Protein AF-A0A920W9F0-F1 (afdb_monomer_lite)

Structure (mmCIF, N/CA/C/O backbone):
data_AF-A0A920W9F0-F1
#
_entry.id   AF-A0A920W9F0-F1
#
loop_
_atom_site.group_PDB
_atom_site.id
_atom_site.type_symbol
_atom_site.label_atom_id
_atom_site.label_alt_id
_atom_site.label_comp_id
_atom_site.label_asym_id
_atom_site.label_entity_id
_atom_site.label_seq_id
_atom_site.pdbx_PDB_ins_code
_atom_site.Cartn_x
_atom_site.Cartn_y
_atom_site.Cartn_z
_atom_site.occupancy
_atom_site.B_iso_or_equiv
_atom_site.auth_seq_id
_atom_site.auth_comp_id
_atom_site.auth_asym_id
_atom_site.auth_atom_id
_atom_site.pdbx_PDB_model_num
ATOM 1 N N . MET A 1 1 ? 22.643 28.084 -2.520 1.00 56.41 1 MET A N 1
ATOM 2 C CA . MET A 1 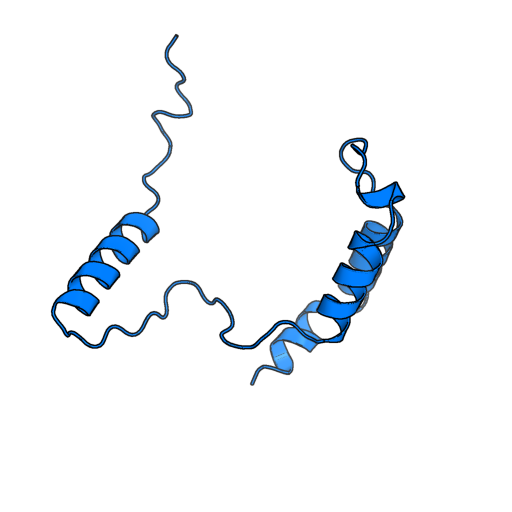1 ? 22.729 27.172 -1.358 1.00 56.41 1 MET A CA 1
ATOM 3 C C . MET A 1 1 ? 22.579 25.763 -1.904 1.00 56.41 1 MET A C 1
ATOM 5 O O . MET A 1 1 ? 21.480 25.404 -2.292 1.00 56.41 1 MET A O 1
ATOM 9 N N . GLU A 1 2 ? 23.673 25.015 -2.031 1.00 66.38 2 GLU A N 1
ATOM 10 C CA . GLU A 1 2 ? 23.649 23.659 -2.601 1.00 66.38 2 GLU A CA 1
ATOM 11 C C . GLU A 1 2 ? 23.432 22.618 -1.494 1.00 66.38 2 GLU A C 1
ATOM 13 O O . GLU A 1 2 ? 24.254 22.470 -0.581 1.00 66.38 2 GLU A O 1
ATOM 18 N N . PHE A 1 3 ? 22.312 21.893 -1.547 1.00 72.88 3 PHE A N 1
ATOM 19 C CA . PHE A 1 3 ? 21.962 20.865 -0.563 1.00 72.88 3 PHE A CA 1
ATOM 20 C C . PHE A 1 3 ? 22.658 19.536 -0.890 1.00 72.88 3 PHE A C 1
ATOM 22 O O . PHE A 1 3 ? 22.058 18.640 -1.477 1.00 72.88 3 PHE A O 1
ATOM 29 N N . ARG A 1 4 ? 23.912 19.378 -0.438 1.00 75.00 4 ARG A N 1
ATOM 30 C CA . ARG A 1 4 ? 24.785 18.201 -0.688 1.00 75.00 4 ARG A CA 1
ATOM 31 C C . ARG A 1 4 ? 24.156 16.814 -0.455 1.00 75.00 4 ARG A C 1
ATOM 33 O O . ARG A 1 4 ? 24.635 15.831 -1.002 1.00 75.00 4 ARG A O 1
ATOM 40 N N . ARG A 1 5 ? 23.121 16.699 0.386 1.00 76.75 5 ARG A N 1
ATOM 41 C CA . ARG A 1 5 ? 22.419 15.427 0.651 1.00 76.75 5 ARG A CA 1
ATOM 42 C C . ARG A 1 5 ? 21.409 15.053 -0.431 1.00 76.75 5 ARG A C 1
ATOM 44 O O . ARG A 1 5 ? 21.217 13.870 -0.673 1.00 76.75 5 ARG A O 1
ATOM 51 N N . ILE A 1 6 ? 20.770 16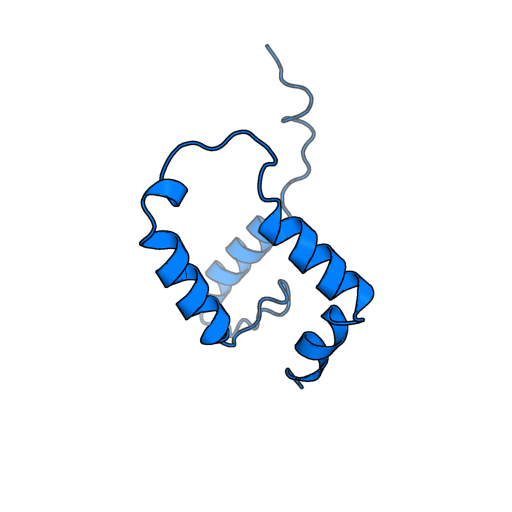.043 -1.051 1.00 78.19 6 ILE A N 1
ATOM 52 C CA . ILE A 1 6 ? 19.753 15.813 -2.083 1.00 78.19 6 ILE A CA 1
ATOM 53 C C . ILE A 1 6 ? 20.441 15.382 -3.379 1.00 78.19 6 ILE A C 1
ATOM 55 O O . ILE A 1 6 ? 20.009 14.429 -4.015 1.00 78.19 6 ILE A O 1
ATOM 59 N N . SER A 1 7 ? 21.567 16.015 -3.715 1.00 77.25 7 SER A N 1
ATOM 60 C CA . SER A 1 7 ? 22.361 15.699 -4.907 1.00 77.25 7 SER A CA 1
ATOM 61 C C . SER A 1 7 ? 23.067 14.338 -4.862 1.00 77.25 7 SER A C 1
ATOM 63 O O . SER A 1 7 ? 23.454 13.832 -5.909 1.00 77.25 7 SER A O 1
ATOM 65 N N . ASN A 1 8 ? 23.201 13.723 -3.683 1.00 82.50 8 ASN A N 1
ATOM 66 C CA . ASN A 1 8 ? 23.843 12.416 -3.500 1.00 82.50 8 ASN A CA 1
ATOM 67 C C . ASN A 1 8 ? 22.845 11.262 -3.308 1.00 82.50 8 ASN A C 1
ATOM 69 O O . ASN A 1 8 ? 23.266 10.142 -3.011 1.00 82.50 8 ASN A O 1
ATOM 73 N N . LEU A 1 9 ? 21.536 11.512 -3.413 1.00 82.81 9 LEU A N 1
ATOM 74 C CA . LEU A 1 9 ? 20.552 10.446 -3.276 1.00 82.81 9 LEU A CA 1
ATOM 75 C C . LEU A 1 9 ? 20.622 9.547 -4.523 1.00 82.81 9 LEU A C 1
ATOM 77 O O . LEU A 1 9 ? 20.465 10.059 -5.635 1.00 82.81 9 LEU A O 1
ATOM 81 N N . PRO A 1 10 ? 20.867 8.231 -4.380 1.00 82.62 10 PRO A N 1
ATOM 82 C CA . PRO A 1 10 ? 20.862 7.346 -5.532 1.00 82.62 10 PRO A CA 1
ATOM 83 C C . PRO A 1 10 ? 19.474 7.364 -6.189 1.00 82.62 10 PRO A C 1
ATOM 85 O O . PRO A 1 10 ? 18.463 7.470 -5.483 1.00 82.62 10 PRO A O 1
ATOM 88 N N . PRO A 1 11 ? 19.398 7.255 -7.527 1.00 79.31 11 PRO A N 1
ATOM 89 C CA . PRO A 1 11 ? 18.120 7.174 -8.214 1.00 79.31 11 PRO A CA 1
ATOM 90 C C . PRO A 1 11 ? 17.337 5.966 -7.693 1.00 79.31 11 PRO A C 1
ATOM 92 O O . PRO A 1 11 ? 17.887 4.876 -7.515 1.00 79.31 11 PRO A O 1
ATOM 95 N N . TYR A 1 12 ? 16.043 6.158 -7.440 1.00 84.69 12 TYR A N 1
ATOM 96 C CA . TYR A 1 12 ? 15.168 5.077 -7.004 1.00 84.69 12 TYR A CA 1
ATOM 97 C C . TYR A 1 12 ? 14.975 4.098 -8.162 1.00 84.69 12 TYR A C 1
ATOM 99 O O . TYR A 1 12 ? 14.175 4.328 -9.057 1.00 84.69 12 TYR A O 1
ATOM 107 N N . VAL A 1 13 ? 15.739 3.008 -8.166 1.00 82.50 13 VAL A N 1
ATOM 108 C 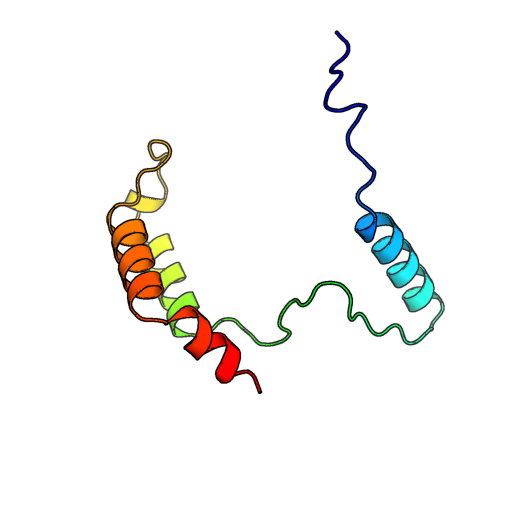CA . VAL A 1 13 ? 15.824 2.063 -9.294 1.00 82.50 13 VAL A CA 1
ATOM 109 C C . VAL A 1 13 ? 14.449 1.552 -9.742 1.00 82.50 13 VAL A C 1
ATOM 111 O O . VAL A 1 13 ? 14.211 1.369 -10.935 1.00 82.50 13 VAL A O 1
ATOM 114 N N . PHE A 1 14 ? 13.512 1.395 -8.807 1.00 81.94 14 PHE A N 1
ATOM 115 C CA . PHE A 1 14 ? 12.168 0.928 -9.119 1.00 81.94 14 PHE A CA 1
ATOM 116 C C . PHE A 1 14 ? 11.333 1.929 -9.933 1.00 81.94 14 PHE A C 1
ATOM 118 O O . PHE A 1 14 ? 10.513 1.470 -10.719 1.00 81.94 14 PHE A O 1
ATOM 125 N N . THR A 1 15 ? 11.565 3.253 -9.873 1.00 82.88 15 THR A N 1
ATOM 126 C CA . THR A 1 15 ? 10.821 4.188 -10.752 1.00 82.88 15 THR A CA 1
ATOM 127 C C . THR A 1 15 ? 11.149 3.960 -12.223 1.00 82.88 15 THR A C 1
ATOM 129 O O . THR A 1 15 ? 10.275 4.064 -13.086 1.00 82.88 15 THR A O 1
ATOM 132 N N . ILE A 1 16 ? 12.409 3.632 -12.517 1.00 84.56 16 ILE A N 1
ATOM 133 C CA . ILE A 1 16 ? 12.875 3.351 -13.876 1.00 84.56 16 ILE A CA 1
ATOM 134 C C . ILE A 1 16 ? 12.251 2.037 -14.355 1.00 84.56 16 ILE A C 1
ATOM 136 O O . ILE A 1 16 ? 11.686 1.979 -15.446 1.00 84.56 16 ILE A O 1
ATOM 140 N N . ILE A 1 17 ? 12.298 1.001 -13.514 1.00 85.81 17 ILE A N 1
ATOM 141 C CA . ILE A 1 17 ? 11.717 -0.312 -13.815 1.00 85.81 17 ILE A CA 1
ATOM 142 C C . ILE A 1 17 ? 10.200 -0.209 -14.017 1.00 85.81 17 ILE A C 1
ATOM 144 O O . ILE A 1 17 ? 9.681 -0.782 -14.971 1.00 85.81 17 ILE A O 1
ATOM 148 N N . ASP A 1 18 ? 9.488 0.552 -13.186 1.00 84.88 18 ASP A N 1
ATOM 149 C CA . ASP A 1 18 ? 8.046 0.764 -13.336 1.00 84.88 18 ASP A CA 1
ATOM 150 C C . ASP A 1 18 ? 7.699 1.496 -14.631 1.00 84.88 18 ASP A C 1
ATOM 152 O O . ASP A 1 18 ? 6.760 1.101 -15.324 1.00 84.88 18 ASP A O 1
ATOM 156 N N . SER A 1 19 ? 8.494 2.497 -15.014 1.00 86.12 19 SER A N 1
ATOM 157 C CA . SER A 1 19 ? 8.319 3.199 -16.292 1.00 86.12 19 SER A CA 1
ATOM 158 C C . SER A 1 19 ? 8.466 2.239 -17.479 1.00 86.12 19 SER A C 1
ATOM 160 O O . SER A 1 19 ? 7.610 2.212 -18.364 1.00 86.12 19 SER A O 1
ATOM 162 N N . LEU A 1 20 ? 9.490 1.379 -17.451 1.00 86.88 20 LEU A N 1
ATOM 163 C CA . LEU A 1 20 ? 9.719 0.353 -18.474 1.00 86.88 20 LEU A CA 1
ATOM 164 C C . LEU A 1 20 ? 8.616 -0.714 -18.488 1.00 86.88 20 LEU A C 1
ATOM 166 O O . LEU A 1 20 ? 8.185 -1.148 -19.554 1.00 86.88 20 LEU A O 1
ATOM 170 N N . LYS A 1 21 ? 8.119 -1.131 -17.318 1.00 86.19 21 LYS A N 1
ATOM 171 C CA . LYS A 1 21 ? 6.999 -2.081 -17.210 1.00 86.19 21 LYS A CA 1
ATOM 172 C C . LYS A 1 21 ? 5.729 -1.512 -17.830 1.00 86.19 21 LYS A C 1
ATOM 174 O O . LYS A 1 21 ? 5.025 -2.233 -18.532 1.00 86.19 21 LYS A O 1
ATOM 179 N N . VAL A 1 22 ? 5.431 -0.237 -17.581 1.00 87.62 22 VAL A N 1
ATOM 180 C CA . VAL A 1 22 ? 4.261 0.440 -18.158 1.00 87.62 22 VAL A CA 1
ATOM 181 C C . VAL A 1 22 ? 4.380 0.541 -19.676 1.00 87.62 22 VAL A C 1
ATOM 183 O O . VAL A 1 22 ? 3.404 0.256 -20.366 1.00 87.62 22 VAL A O 1
ATOM 186 N N . GLU A 1 23 ? 5.553 0.898 -20.198 1.00 89.75 23 GLU A N 1
ATOM 187 C CA . GLU A 1 23 ? 5.812 0.934 -21.643 1.00 89.75 23 GLU A CA 1
ATOM 188 C C . GLU A 1 23 ? 5.596 -0.446 -22.280 1.00 89.75 23 GLU A C 1
ATOM 190 O O . GLU A 1 23 ? 4.781 -0.586 -23.187 1.00 89.75 23 GLU A O 1
ATOM 195 N N . ARG A 1 24 ? 6.192 -1.503 -21.716 1.00 88.31 24 ARG A N 1
ATOM 196 C CA . ARG A 1 24 ? 6.035 -2.868 -22.248 1.00 88.31 24 ARG A CA 1
ATOM 197 C C . ARG A 1 24 ? 4.605 -3.393 -22.163 1.00 88.31 24 ARG A C 1
ATOM 199 O O . ARG A 1 24 ? 4.166 -4.085 -23.076 1.00 88.31 24 ARG A O 1
ATOM 206 N N . ARG A 1 25 ? 3.852 -3.029 -21.118 1.00 87.62 25 ARG A N 1
ATOM 207 C CA . ARG A 1 25 ? 2.413 -3.334 -21.037 1.00 87.62 25 ARG A CA 1
ATOM 208 C C . ARG A 1 25 ? 1.613 -2.625 -22.131 1.00 87.62 25 ARG A C 1
ATOM 210 O O . ARG A 1 25 ? 0.668 -3.210 -22.649 1.00 87.62 25 ARG A O 1
ATOM 217 N N . ARG A 1 26 ? 1.973 -1.386 -22.491 1.00 88.94 26 ARG A N 1
ATOM 218 C CA . ARG A 1 26 ? 1.328 -0.648 -23.596 1.00 88.94 26 ARG A CA 1
ATOM 219 C C . ARG A 1 26 ? 1.637 -1.263 -24.957 1.00 88.94 26 ARG A C 1
ATOM 221 O O . ARG A 1 26 ? 0.751 -1.291 -25.803 1.00 88.94 26 ARG A O 1
ATOM 228 N N . ASP A 1 27 ? 2.833 -1.814 -25.120 1.00 90.81 27 ASP A N 1
ATOM 229 C CA . ASP A 1 27 ? 3.249 -2.537 -26.328 1.00 90.81 27 ASP A CA 1
ATOM 230 C C . ASP A 1 27 ? 2.614 -3.939 -26.444 1.00 90.81 27 ASP A C 1
ATOM 232 O O . ASP A 1 27 ? 2.897 -4.680 -27.384 1.00 90.81 27 ASP A O 1
ATOM 236 N N . GLY A 1 28 ? 1.753 -4.322 -25.493 1.00 87.62 28 GLY A N 1
ATOM 237 C CA . GLY A 1 28 ? 1.040 -5.599 -25.493 1.00 87.62 28 GLY A CA 1
ATOM 238 C C . GLY A 1 28 ? 1.840 -6.775 -24.934 1.00 87.62 28 GLY A C 1
ATOM 239 O O . GLY A 1 28 ? 1.402 -7.917 -25.070 1.00 87.62 28 GLY A O 1
ATOM 240 N N . ALA A 1 29 ? 2.992 -6.533 -24.299 1.00 84.62 29 ALA A N 1
ATOM 241 C CA . ALA A 1 29 ? 3.733 -7.585 -23.613 1.00 84.62 29 ALA A CA 1
ATOM 242 C C . ALA A 1 29 ? 3.058 -7.958 -22.281 1.00 84.62 29 ALA A C 1
ATOM 244 O O . ALA A 1 29 ? 2.622 -7.089 -21.520 1.00 84.62 29 ALA A O 1
ATOM 245 N N . ASP A 1 30 ? 3.024 -9.256 -21.974 1.00 83.75 30 ASP A N 1
ATOM 246 C CA . ASP A 1 30 ? 2.557 -9.771 -20.687 1.00 83.75 30 ASP A CA 1
ATOM 247 C C . ASP A 1 30 ? 3.646 -9.582 -19.617 1.00 83.75 30 ASP A C 1
ATOM 249 O O . ASP A 1 30 ? 4.689 -10.240 -19.630 1.00 83.75 30 ASP A O 1
ATOM 253 N N . VAL A 1 31 ? 3.441 -8.611 -18.722 1.00 82.31 31 VAL A N 1
ATOM 254 C CA . VAL A 1 31 ? 4.431 -8.184 -17.721 1.00 82.31 31 VAL A CA 1
ATOM 255 C C . VAL A 1 31 ? 3.961 -8.560 -16.318 1.00 82.31 31 VAL A C 1
ATOM 257 O O . VAL A 1 31 ? 3.183 -7.827 -15.689 1.00 82.31 31 VAL A O 1
ATOM 260 N N . ILE A 1 32 ? 4.515 -9.660 -15.804 1.00 81.12 32 ILE A N 1
ATOM 261 C CA . ILE A 1 32 ? 4.333 -10.133 -14.428 1.00 81.12 32 ILE A CA 1
ATOM 262 C C . ILE A 1 32 ? 5.302 -9.386 -13.503 1.00 81.12 32 ILE A C 1
ATOM 264 O O . ILE A 1 32 ? 6.517 -9.408 -13.697 1.00 81.12 32 ILE A O 1
ATOM 268 N N . ASP A 1 33 ? 4.760 -8.711 -12.491 1.00 77.69 33 ASP A N 1
ATOM 269 C CA . ASP A 1 33 ? 5.532 -7.926 -11.529 1.00 77.69 33 ASP A CA 1
ATOM 270 C C . ASP A 1 33 ? 5.729 -8.689 -10.218 1.00 77.69 33 ASP A C 1
ATOM 272 O O . ASP A 1 33 ? 4.810 -8.807 -9.417 1.00 77.69 33 ASP A O 1
ATOM 276 N N . LEU A 1 34 ? 6.947 -9.181 -9.994 1.00 78.62 34 LEU A N 1
ATOM 277 C CA . LEU A 1 34 ? 7.340 -9.869 -8.759 1.00 78.62 34 LEU A CA 1
ATOM 278 C C . LEU A 1 34 ? 8.234 -8.990 -7.862 1.00 78.62 34 LEU A C 1
ATOM 280 O O . LEU A 1 34 ? 8.884 -9.502 -6.953 1.00 78.62 34 LEU A O 1
ATOM 284 N N . GLY A 1 35 ? 8.328 -7.682 -8.138 1.00 70.19 35 GLY A N 1
ATOM 285 C CA . GLY A 1 35 ? 9.374 -6.822 -7.573 1.00 70.19 35 GLY A CA 1
ATOM 286 C C . GLY A 1 35 ? 9.091 -6.252 -6.181 1.00 70.19 35 GLY A C 1
ATOM 287 O O . GLY A 1 35 ? 10.023 -6.083 -5.399 1.00 70.19 35 GLY A O 1
ATOM 288 N N . PHE A 1 36 ? 7.830 -5.945 -5.860 1.00 71.25 36 PHE A N 1
ATOM 289 C CA . PHE A 1 36 ? 7.490 -5.182 -4.648 1.00 71.25 36 PHE A CA 1
ATOM 290 C C . PHE A 1 36 ? 7.060 -6.031 -3.449 1.00 71.25 36 PHE A C 1
ATOM 292 O O . PHE A 1 36 ? 7.145 -5.563 -2.317 1.00 71.25 36 PHE A O 1
ATOM 299 N N . GLY A 1 37 ? 6.584 -7.261 -3.671 1.00 76.56 37 GLY A N 1
ATOM 300 C CA . GLY A 1 37 ? 6.034 -8.092 -2.593 1.00 76.56 37 GLY A CA 1
ATOM 301 C C . GLY A 1 37 ? 4.780 -7.500 -1.933 1.00 76.56 37 GLY A C 1
ATOM 302 O O . GLY A 1 37 ? 4.476 -7.831 -0.788 1.00 76.56 37 GLY A O 1
ATOM 303 N N . ASN A 1 38 ? 4.064 -6.615 -2.633 1.00 79.19 38 ASN A N 1
ATOM 304 C CA . ASN A 1 38 ? 2.787 -6.094 -2.163 1.00 79.19 38 ASN A CA 1
ATOM 305 C C . ASN A 1 38 ? 1.743 -7.220 -2.205 1.00 79.19 38 ASN A C 1
ATOM 307 O O . ASN A 1 38 ? 1.634 -7.891 -3.229 1.00 79.19 38 ASN A O 1
ATOM 311 N N . PRO A 1 39 ? 0.987 -7.453 -1.122 1.00 78.88 39 PRO A N 1
ATOM 312 C CA . PRO A 1 39 ? -0.050 -8.470 -1.127 1.00 78.88 39 PRO A CA 1
ATOM 313 C C . PRO A 1 39 ? -1.195 -8.060 -2.064 1.00 78.88 39 PRO A C 1
ATOM 315 O O . PRO A 1 39 ? -1.726 -6.959 -1.942 1.00 78.88 39 PRO A O 1
ATOM 318 N N . ASP A 1 40 ? -1.619 -8.971 -2.940 1.00 81.06 40 ASP A N 1
ATOM 319 C CA . ASP A 1 40 ? -2.791 -8.774 -3.812 1.00 81.06 40 ASP A CA 1
ATOM 320 C C . ASP A 1 40 ? -4.126 -8.904 -3.056 1.00 81.06 40 ASP A C 1
ATOM 322 O O . ASP A 1 40 ? -5.198 -8.587 -3.573 1.00 81.06 40 ASP A O 1
ATOM 326 N N . ILE A 1 41 ? -4.077 -9.405 -1.819 1.00 85.94 41 ILE A N 1
ATOM 327 C CA . ILE A 1 41 ? -5.252 -9.617 -0.975 1.00 85.94 41 ILE A CA 1
ATOM 328 C C . ILE A 1 41 ? -5.679 -8.329 -0.258 1.00 85.94 41 ILE A C 1
ATOM 330 O O . ILE A 1 41 ? -4.830 -7.547 0.180 1.00 85.94 41 ILE A O 1
ATOM 334 N N . PRO A 1 42 ? -6.993 -8.114 -0.065 1.00 86.50 42 PRO A N 1
ATOM 335 C CA . PRO A 1 42 ? -7.481 -6.960 0.670 1.00 86.50 42 PRO A CA 1
ATOM 336 C C . PRO A 1 42 ? -7.054 -7.014 2.140 1.00 86.50 42 PRO A C 1
ATOM 338 O O . PRO A 1 42 ? -6.912 -8.082 2.744 1.00 86.50 42 PRO A O 1
ATOM 341 N N . SER A 1 43 ? -6.918 -5.832 2.741 1.00 87.94 43 SER A N 1
ATOM 342 C CA . SER A 1 43 ? -6.703 -5.697 4.180 1.00 87.94 43 SER A CA 1
ATOM 343 C C . SER A 1 43 ? -7.798 -6.429 4.975 1.00 87.94 43 SER A C 1
ATOM 345 O O . SER A 1 43 ? -8.974 -6.349 4.609 1.00 87.94 43 SER A O 1
ATOM 347 N N . PRO A 1 44 ? -7.463 -7.103 6.093 1.00 90.69 44 PRO A N 1
ATOM 348 C CA . PRO A 1 44 ? -8.453 -7.776 6.931 1.00 90.69 44 PRO A CA 1
ATOM 349 C C . PRO A 1 44 ? -9.562 -6.826 7.398 1.00 90.69 44 PRO A C 1
ATOM 351 O O . PRO A 1 44 ? -9.280 -5.703 7.820 1.00 90.69 44 PRO A O 1
ATOM 354 N N . ALA A 1 45 ? -10.813 -7.303 7.410 1.00 91.12 45 ALA A N 1
ATOM 355 C CA . ALA A 1 45 ? -11.978 -6.491 7.780 1.00 91.12 45 ALA A CA 1
ATOM 356 C C . ALA A 1 45 ? -11.827 -5.833 9.162 1.00 91.12 45 ALA A C 1
ATOM 358 O O . ALA A 1 45 ? -12.185 -4.677 9.347 1.00 91.12 45 ALA A O 1
ATOM 359 N N . THR A 1 46 ? -11.204 -6.531 10.115 1.00 90.25 46 THR A N 1
ATOM 360 C CA . THR A 1 46 ? -10.925 -6.010 11.460 1.00 90.25 46 THR A CA 1
ATOM 361 C C . THR A 1 46 ? -10.052 -4.756 11.449 1.00 90.25 46 THR A C 1
ATOM 363 O O . THR A 1 46 ? -10.294 -3.843 12.237 1.00 90.25 46 THR A O 1
ATOM 366 N N . ALA A 1 47 ? -9.052 -4.688 10.565 1.00 88.19 47 ALA A N 1
ATOM 367 C CA . ALA A 1 47 ? -8.189 -3.519 10.426 1.00 88.19 47 ALA A CA 1
ATOM 368 C C . ALA A 1 47 ? -8.947 -2.353 9.783 1.00 88.19 47 ALA A C 1
ATOM 370 O O . ALA A 1 47 ? -8.856 -1.229 10.271 1.00 88.19 47 ALA A O 1
ATOM 371 N N . VAL A 1 48 ? -9.739 -2.636 8.743 1.00 92.06 48 VAL A N 1
ATOM 372 C CA . VAL A 1 48 ? -10.570 -1.634 8.060 1.00 92.06 48 VAL A CA 1
ATOM 373 C C . VAL A 1 48 ? -11.583 -1.023 9.030 1.00 92.06 48 VAL A C 1
ATOM 375 O O . VAL A 1 48 ? -11.627 0.193 9.173 1.00 92.06 48 VAL A O 1
ATOM 378 N N . THR A 1 49 ? -12.323 -1.846 9.777 1.00 92.75 49 THR A N 1
ATOM 379 C CA . THR A 1 49 ? -13.307 -1.368 10.758 1.00 92.75 49 THR A CA 1
ATOM 380 C C . THR A 1 49 ? -12.663 -0.509 11.845 1.00 92.75 49 THR A C 1
ATOM 382 O O . THR A 1 49 ? -13.172 0.565 12.153 1.00 92.75 49 THR A O 1
ATOM 385 N N . LYS A 1 50 ? -11.514 -0.922 12.399 1.00 89.38 50 LYS A N 1
ATOM 386 C CA . LYS A 1 50 ? -10.813 -0.120 13.417 1.00 89.38 50 LYS A CA 1
ATOM 387 C C . LYS A 1 50 ? -10.250 1.186 12.876 1.00 89.38 50 LYS A C 1
ATOM 389 O O . LYS A 1 50 ? -10.205 2.164 13.619 1.00 89.38 50 LYS A O 1
ATOM 394 N N . LEU A 1 51 ? -9.851 1.215 11.608 1.00 90.44 51 LEU A N 1
ATOM 395 C CA . LEU A 1 51 ? -9.449 2.449 10.950 1.00 90.44 51 LEU A CA 1
ATOM 396 C C . LEU A 1 51 ? -10.639 3.406 10.803 1.00 90.44 51 LEU A C 1
ATOM 398 O O . LEU A 1 51 ? -10.501 4.576 11.148 1.00 90.44 51 LEU A O 1
ATOM 402 N N . SER A 1 52 ? -11.800 2.911 10.360 1.00 92.69 52 SER A N 1
ATOM 403 C CA . SER A 1 52 ? -13.031 3.707 10.245 1.00 92.69 52 SER A CA 1
ATOM 404 C C . SER A 1 52 ? -13.472 4.283 11.593 1.00 92.69 52 SER A C 1
ATOM 406 O O . SER A 1 52 ? -13.617 5.496 11.709 1.00 92.69 52 SER A O 1
ATOM 408 N N . GLU A 1 53 ? -13.562 3.449 12.638 1.00 90.94 53 GLU A N 1
ATOM 409 C CA . GLU A 1 53 ? -13.878 3.898 14.007 1.00 90.94 53 GLU A CA 1
ATOM 410 C C . GLU A 1 53 ? -12.899 4.984 14.497 1.00 90.94 53 GLU A C 1
ATOM 412 O O . GLU A 1 53 ? -13.279 5.934 15.182 1.00 90.94 53 GLU A O 1
ATOM 417 N N . ALA A 1 54 ? -11.609 4.850 14.168 1.00 87.94 54 ALA A N 1
ATOM 418 C CA . ALA A 1 54 ? -10.602 5.829 14.550 1.00 87.94 54 ALA A CA 1
ATOM 419 C C . ALA A 1 54 ? -10.724 7.138 13.753 1.00 87.94 54 ALA A C 1
ATOM 421 O O . ALA A 1 54 ? -10.424 8.194 14.310 1.00 87.94 54 ALA A O 1
ATOM 422 N N . ALA A 1 55 ? -11.140 7.088 12.487 1.00 90.12 55 ALA A N 1
ATOM 423 C CA . ALA A 1 55 ? -11.315 8.267 11.640 1.00 90.12 55 ALA A CA 1
ATOM 424 C C . ALA A 1 55 ? -12.528 9.116 12.060 1.00 90.12 55 ALA A C 1
ATOM 426 O O . ALA A 1 55 ? -12.458 10.345 12.032 1.00 90.12 55 ALA A O 1
ATOM 427 N N . GLU A 1 56 ? -13.603 8.470 12.516 1.00 92.12 56 GLU A N 1
ATOM 428 C CA . GLU A 1 56 ? -14.812 9.134 13.031 1.00 92.12 56 GLU A CA 1
ATOM 429 C C . GLU A 1 56 ? -14.588 9.851 14.372 1.00 92.12 56 GLU A C 1
ATOM 431 O O . GLU A 1 56 ? -15.403 10.661 14.799 1.00 92.12 56 GLU A O 1
ATOM 436 N N . ASN A 1 57 ? -13.478 9.580 15.059 1.00 87.75 57 ASN A N 1
ATOM 437 C CA . ASN A 1 57 ? -13.166 10.227 16.324 1.00 87.75 57 ASN A CA 1
ATOM 438 C C . ASN A 1 57 ? -12.519 11.601 16.095 1.00 87.75 57 ASN A C 1
ATOM 440 O O . ASN A 1 57 ? -11.344 11.680 15.734 1.00 87.75 57 ASN A O 1
ATOM 444 N N . ASP A 1 58 ? -13.233 12.682 16.409 1.00 88.00 58 ASP A N 1
ATOM 445 C CA . ASP A 1 58 ? -12.748 14.067 16.267 1.00 88.00 58 ASP A CA 1
ATOM 446 C C . ASP A 1 58 ? -11.403 14.326 16.971 1.00 88.00 58 ASP A C 1
ATOM 448 O O . ASP A 1 58 ? -10.565 15.097 16.497 1.00 88.00 58 ASP A O 1
ATOM 452 N N . ARG A 1 59 ? -11.114 13.612 18.071 1.00 82.88 59 ARG A N 1
ATOM 453 C CA . ARG A 1 59 ? -9.826 13.719 18.790 1.00 82.88 59 ARG A CA 1
ATOM 454 C C . ARG A 1 59 ? -8.639 13.223 17.959 1.00 82.88 59 ARG A C 1
ATOM 456 O O . ARG A 1 59 ? -7.492 13.503 18.312 1.00 82.88 59 ARG A O 1
ATOM 463 N N . ASN A 1 60 ? -8.894 12.454 16.901 1.00 83.06 60 ASN A N 1
ATOM 464 C CA . ASN A 1 60 ? -7.889 11.938 15.975 1.00 83.06 60 ASN A CA 1
ATOM 465 C C . ASN A 1 60 ? -7.647 12.836 14.762 1.00 83.06 60 ASN A C 1
ATOM 467 O O . ASN A 1 60 ? -6.641 12.639 14.085 1.00 83.06 60 ASN A O 1
ATOM 471 N N . GLN A 1 61 ? -8.520 13.810 14.514 1.00 85.69 61 GLN A N 1
ATOM 472 C CA . GLN A 1 61 ? -8.439 14.699 13.354 1.00 85.69 61 GLN A CA 1
ATOM 473 C C . GLN A 1 61 ? -7.524 15.912 13.605 1.00 85.69 61 GLN A C 1
ATOM 475 O O . GLN A 1 61 ? -7.020 16.521 12.665 1.00 85.69 61 GLN A O 1
ATOM 480 N N . GLY A 1 62 ? -7.290 16.265 14.873 1.00 81.31 62 GLY A N 1
ATOM 481 C CA . GLY A 1 62 ? -6.415 17.371 15.259 1.00 81.31 62 GLY A CA 1
ATOM 482 C C . GLY A 1 62 ? -4.918 17.057 15.151 1.00 81.31 62 GLY A C 1
ATOM 483 O O . GLY A 1 62 ? -4.490 15.901 15.172 1.00 81.31 62 GLY A O 1
ATOM 484 N N . ILE A 1 63 ? -4.100 18.112 15.102 1.00 76.50 63 ILE A N 1
ATOM 485 C CA . ILE A 1 63 ? -2.637 18.001 15.158 1.00 76.50 63 ILE A CA 1
ATOM 486 C C . ILE A 1 63 ? -2.241 17.390 16.501 1.00 76.50 63 ILE A C 1
ATOM 488 O O . ILE A 1 63 ? -2.590 17.905 17.565 1.00 76.50 63 ILE A O 1
ATOM 492 N N . ARG A 1 64 ? -1.477 16.301 16.449 1.00 70.62 64 ARG A N 1
ATOM 493 C CA . ARG A 1 64 ? -0.930 15.658 17.641 1.00 70.62 64 ARG A CA 1
ATOM 494 C C . ARG A 1 64 ? 0.539 16.005 17.861 1.00 70.62 64 ARG A C 1
ATOM 496 O O . ARG A 1 64 ? 1.267 16.215 16.891 1.00 70.62 64 ARG A O 1
ATOM 503 N N . PRO A 1 65 ? 0.995 16.016 19.125 1.00 76.12 65 PRO A N 1
ATOM 504 C CA . PRO A 1 65 ? 2.417 16.057 19.431 1.00 76.12 65 PRO A CA 1
ATOM 505 C C . PRO A 1 65 ? 3.136 14.849 18.814 1.00 76.12 65 PRO A C 1
ATOM 507 O O . PRO A 1 65 ? 2.612 13.732 18.779 1.00 76.12 65 PRO A O 1
ATOM 510 N N . VAL A 1 66 ? 4.342 15.097 18.306 1.00 71.69 66 VAL A N 1
ATOM 511 C CA . VAL A 1 66 ? 5.180 14.090 17.648 1.00 71.69 66 VAL A CA 1
ATOM 512 C C . VAL A 1 66 ? 5.465 12.942 18.621 1.00 71.69 66 VAL A C 1
ATOM 514 O O . VAL A 1 66 ? 5.903 13.177 19.742 1.00 71.69 66 VAL A O 1
ATOM 517 N N . GLY A 1 67 ? 5.220 11.703 18.185 1.00 64.50 67 GLY A N 1
ATOM 518 C CA . GLY A 1 67 ? 5.576 10.498 18.945 1.00 64.50 67 GLY A CA 1
ATOM 519 C C . GLY A 1 67 ? 4.580 10.065 20.024 1.00 64.50 67 GLY A C 1
ATOM 520 O O . GLY A 1 67 ? 4.957 9.304 20.903 1.00 64.50 67 GLY A O 1
ATOM 521 N N . VAL A 1 68 ? 3.324 10.524 19.999 1.00 62.28 68 VAL A N 1
ATOM 522 C CA . VAL A 1 68 ? 2.366 10.198 21.072 1.00 62.28 68 VAL A CA 1
ATOM 523 C C . VAL A 1 68 ? 1.255 9.266 20.591 1.00 62.28 68 VAL A C 1
ATOM 525 O O . VAL A 1 68 ? 0.196 9.719 20.157 1.00 62.28 68 VAL A O 1
ATOM 528 N N . TYR A 1 69 ? 1.472 7.953 20.749 1.00 70.62 69 TYR A N 1
ATOM 529 C CA . TYR A 1 69 ? 0.412 6.933 20.718 1.00 70.62 69 TYR A CA 1
ATOM 530 C C . TYR A 1 69 ? 0.636 5.836 21.776 1.00 70.62 69 TYR A C 1
ATOM 532 O O . TYR A 1 69 ? 0.943 4.692 21.428 1.00 70.62 69 TYR A O 1
ATOM 540 N N . PRO A 1 70 ? 0.422 6.128 23.075 1.00 70.88 70 PRO A N 1
ATOM 541 C CA . PRO A 1 70 ? 0.719 5.180 24.157 1.00 70.88 70 PRO A CA 1
ATOM 542 C C . PRO A 1 70 ? -0.032 3.846 24.028 1.00 70.88 70 PRO A C 1
ATOM 544 O O . PRO A 1 70 ? 0.476 2.784 24.384 1.00 70.88 70 PRO A O 1
ATOM 547 N N . SER A 1 71 ? -1.257 3.883 23.494 1.00 73.56 71 SER A N 1
ATOM 548 C CA . SER A 1 71 ? -2.066 2.687 23.244 1.00 73.56 71 SER A CA 1
ATOM 549 C C . SER A 1 71 ? -1.525 1.833 22.093 1.00 73.56 71 SER A C 1
ATOM 551 O O . SER A 1 71 ? -1.575 0.606 22.181 1.00 73.56 71 SER A O 1
ATOM 553 N N . PHE A 1 72 ? -0.987 2.456 21.040 1.00 78.31 72 PHE A N 1
ATOM 554 C CA . PHE A 1 72 ? -0.405 1.759 19.893 1.00 78.31 72 PHE A CA 1
ATOM 555 C C . PHE A 1 72 ? 0.947 1.142 20.248 1.00 78.31 72 PHE A C 1
ATOM 557 O O . PHE A 1 72 ? 1.156 -0.038 19.987 1.00 78.31 72 PHE A O 1
ATOM 564 N N . GLU A 1 73 ? 1.819 1.884 20.933 1.00 74.62 73 GLU A N 1
ATOM 565 C CA . GLU A 1 73 ? 3.121 1.384 21.396 1.00 74.62 73 GLU A CA 1
ATOM 566 C C . GLU A 1 73 ? 2.970 0.191 22.340 1.00 74.62 73 GLU A C 1
ATOM 568 O O . GLU A 1 73 ? 3.610 -0.844 22.153 1.00 74.62 73 GLU A O 1
ATOM 573 N N . LYS A 1 74 ? 2.045 0.278 23.304 1.00 74.25 74 LYS A N 1
ATOM 574 C CA . LYS A 1 74 ? 1.752 -0.841 24.206 1.00 74.25 74 LYS A CA 1
ATOM 575 C C . LYS A 1 74 ? 1.256 -2.069 23.438 1.00 74.25 74 LYS A C 1
ATOM 577 O O . LYS A 1 74 ? 1.622 -3.192 23.779 1.00 74.25 74 LYS A O 1
ATOM 582 N N . ARG A 1 75 ? 0.439 -1.877 22.393 1.00 75.38 75 ARG A N 1
ATOM 583 C CA . ARG A 1 75 ? -0.060 -2.979 21.555 1.00 75.38 75 ARG A CA 1
ATOM 584 C C . ARG A 1 75 ? 1.040 -3.571 20.674 1.00 75.38 75 ARG A C 1
ATOM 586 O O . ARG A 1 75 ? 1.108 -4.792 20.569 1.00 75.38 75 ARG A O 1
ATOM 593 N N . LEU A 1 76 ? 1.917 -2.744 20.106 1.00 71.88 76 LEU A N 1
ATOM 594 C CA . LEU A 1 76 ? 3.099 -3.190 19.367 1.00 71.88 76 LEU A CA 1
ATOM 595 C C . LEU A 1 76 ? 4.019 -4.028 20.254 1.00 71.88 76 LEU A C 1
ATOM 597 O O . LEU A 1 76 ? 4.404 -5.122 19.853 1.00 71.88 76 LEU A O 1
ATOM 601 N N . GLN A 1 77 ? 4.289 -3.575 21.480 1.00 70.19 77 GLN A N 1
ATOM 602 C CA . GLN A 1 77 ? 5.117 -4.312 22.432 1.00 70.19 77 GLN A CA 1
ATOM 603 C C . GLN A 1 77 ? 4.528 -5.694 22.755 1.00 70.19 77 GLN A C 1
ATOM 605 O O . GLN A 1 77 ? 5.269 -6.672 22.810 1.00 70.19 77 GLN A O 1
ATOM 610 N N . ILE A 1 78 ? 3.200 -5.789 22.911 1.00 73.31 78 ILE A N 1
ATOM 611 C CA . ILE A 1 78 ? 2.488 -7.065 23.098 1.00 73.31 78 ILE A CA 1
ATOM 612 C C . ILE A 1 78 ? 2.604 -7.954 21.850 1.00 73.31 78 ILE A C 1
ATOM 614 O O . ILE A 1 78 ? 2.839 -9.151 21.971 1.00 73.31 78 ILE A O 1
ATOM 618 N N . CYS A 1 79 ? 2.455 -7.405 20.642 1.00 69.31 79 CYS A N 1
ATOM 619 C CA . CYS A 1 79 ? 2.575 -8.183 19.404 1.00 69.31 79 CYS A CA 1
ATOM 620 C C . CYS A 1 79 ? 4.000 -8.715 19.177 1.00 69.31 79 CYS A C 1
ATOM 622 O O . CYS A 1 79 ? 4.162 -9.850 18.720 1.00 69.31 79 CYS A O 1
ATOM 624 N N . ILE A 1 80 ? 5.015 -7.910 19.508 1.00 73.44 80 ILE A N 1
ATOM 625 C CA . ILE A 1 80 ? 6.433 -8.284 19.429 1.00 73.44 80 ILE A CA 1
ATOM 626 C C . ILE A 1 80 ? 6.744 -9.375 20.459 1.00 73.44 80 ILE A C 1
ATOM 628 O O . ILE A 1 80 ? 7.360 -10.380 20.111 1.00 73.44 80 ILE A O 1
ATOM 632 N N . SER A 1 81 ? 6.273 -9.228 21.703 1.00 72.56 81 SER A N 1
ATOM 633 C CA . SER A 1 81 ? 6.506 -10.225 22.756 1.00 72.56 81 SER A CA 1
ATOM 634 C C . SER A 1 81 ? 5.727 -11.528 22.546 1.00 72.56 81 SER A C 1
ATOM 636 O O . SER A 1 81 ? 6.177 -12.584 22.983 1.00 72.56 81 SER A O 1
ATOM 638 N N . ALA A 1 82 ? 4.593 -11.487 21.842 1.00 66.06 82 ALA A N 1
ATOM 639 C CA . ALA A 1 82 ? 3.736 -12.646 21.604 1.00 66.06 82 ALA A CA 1
ATOM 640 C C . ALA A 1 82 ? 4.104 -13.490 20.362 1.00 66.06 82 ALA A C 1
ATOM 642 O O . ALA A 1 82 ? 3.300 -14.328 19.956 1.00 66.06 82 ALA A O 1
ATOM 643 N N . ASN A 1 83 ? 5.272 -13.304 19.723 1.00 52.41 83 ASN A N 1
ATOM 644 C CA . ASN A 1 83 ? 5.613 -13.962 18.441 1.00 52.41 83 ASN A CA 1
ATOM 645 C C . ASN A 1 83 ? 4.545 -13.734 17.335 1.00 52.41 83 ASN A C 1
ATOM 647 O O . ASN A 1 83 ? 4.377 -14.546 16.420 1.00 52.41 83 ASN A O 1
ATOM 651 N N . GLY A 1 84 ? 3.799 -12.623 17.399 1.00 47.47 84 GLY A N 1
ATOM 652 C CA . GLY A 1 84 ? 2.598 -12.387 16.586 1.00 47.47 84 GLY A CA 1
ATOM 653 C C . GLY A 1 84 ? 2.860 -12.032 15.120 1.00 47.47 84 GLY A C 1
ATOM 654 O O . GLY A 1 84 ? 1.973 -12.195 14.283 1.00 47.47 84 GLY A O 1
ATOM 655 N N . VAL A 1 85 ? 4.082 -11.612 14.778 1.00 48.12 85 VAL A N 1
ATOM 656 C CA . VAL A 1 85 ? 4.471 -11.287 13.392 1.00 48.12 85 VAL A CA 1
ATOM 657 C C . VAL A 1 85 ? 4.427 -12.535 12.493 1.00 48.12 85 VAL A C 1
ATOM 659 O O . VA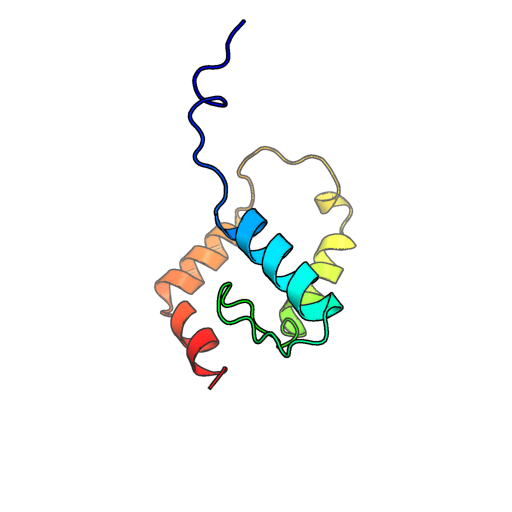L A 1 85 ? 4.038 -12.454 11.330 1.00 48.12 85 VAL A O 1
ATOM 662 N N . PHE A 1 86 ? 4.714 -13.721 13.042 1.00 42.31 86 PHE A N 1
ATOM 663 C CA . PHE A 1 86 ? 4.696 -14.974 12.278 1.00 42.31 86 PHE A CA 1
ATOM 664 C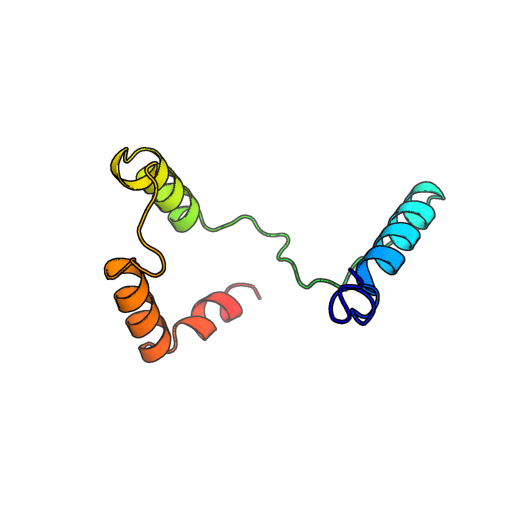 C . PHE A 1 86 ? 3.292 -15.538 12.020 1.00 42.31 86 PHE A C 1
ATOM 666 O O . PHE A 1 86 ? 3.119 -16.324 11.087 1.00 42.31 86 PHE A O 1
ATOM 673 N N . HIS A 1 87 ? 2.280 -15.165 12.814 1.00 42.38 87 HIS A N 1
ATOM 674 C CA . HIS A 1 87 ? 0.924 -15.702 12.644 1.00 42.38 87 HIS A CA 1
ATOM 675 C C . HIS A 1 87 ? 0.241 -15.158 11.382 1.00 42.38 87 HIS A C 1
ATOM 677 O O . HIS A 1 87 ? -0.467 -15.897 10.702 1.00 42.38 87 HIS A O 1
ATOM 683 N N . TRP A 1 88 ? 0.482 -13.888 11.042 1.00 39.28 88 TRP A N 1
ATOM 684 C CA . TRP A 1 88 ? -0.107 -13.267 9.853 1.00 39.28 88 TRP A CA 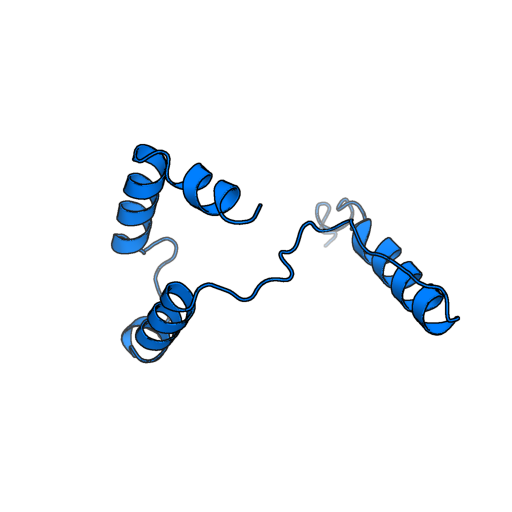1
ATOM 685 C C . TRP A 1 88 ? 0.564 -13.760 8.559 1.00 39.28 88 TRP A C 1
ATOM 687 O O . TRP A 1 88 ? -0.131 -14.143 7.624 1.00 39.28 88 TRP A O 1
ATOM 697 N N . ILE A 1 89 ? 1.898 -13.895 8.552 1.00 44.03 89 ILE A N 1
ATOM 698 C CA . ILE A 1 89 ? 2.667 -14.408 7.399 1.00 44.03 89 ILE A CA 1
ATOM 699 C C . ILE A 1 89 ? 2.344 -15.886 7.098 1.00 44.03 89 ILE A C 1
ATOM 701 O O . ILE A 1 89 ? 2.325 -16.288 5.939 1.00 44.03 89 ILE A O 1
ATOM 705 N N . ARG A 1 90 ? 2.030 -16.715 8.107 1.00 38.03 90 ARG A N 1
ATOM 706 C CA . ARG A 1 90 ? 1.675 -18.134 7.886 1.00 38.03 90 ARG A CA 1
ATOM 707 C C . ARG A 1 90 ? 0.282 -18.372 7.304 1.00 38.03 90 ARG A C 1
ATOM 709 O O . ARG A 1 90 ? 0.067 -19.443 6.751 1.00 38.03 90 ARG A O 1
ATOM 716 N N . LYS A 1 91 ? -0.661 -17.435 7.454 1.00 34.41 91 LYS A N 1
ATOM 717 C CA . LYS A 1 91 ? -2.043 -17.596 6.961 1.00 34.41 91 LYS A CA 1
ATOM 718 C C . LYS A 1 91 ? -2.228 -17.206 5.490 1.00 34.41 91 LYS A C 1
ATOM 720 O O . LYS A 1 91 ? -3.307 -17.428 4.959 1.00 34.41 91 LYS A O 1
ATOM 725 N N . ALA A 1 92 ? -1.201 -16.643 4.857 1.00 38.38 92 ALA A N 1
ATOM 726 C CA . ALA A 1 92 ? -1.194 -16.254 3.448 1.00 38.38 92 ALA A CA 1
ATOM 727 C C . ALA A 1 92 ? -0.528 -17.311 2.536 1.00 38.38 92 ALA A C 1
ATOM 729 O O . ALA A 1 92 ? 0.050 -16.952 1.512 1.00 38.38 92 ALA A O 1
ATOM 730 N N . LYS A 1 93 ? -0.562 -18.596 2.924 1.00 35.84 93 LYS A N 1
ATOM 731 C CA . LYS A 1 93 ? -0.071 -19.728 2.128 1.00 35.84 93 LYS A CA 1
ATOM 732 C C . LYS A 1 93 ? -1.205 -20.693 1.815 1.00 35.84 93 LYS A C 1
ATOM 734 O O . LYS A 1 93 ? -1.969 -20.990 2.759 1.00 35.84 93 LYS A O 1
#

Sequence (93 aa):
MEFRRISNLPPYVFTIIDSLKVERRRDGADVIDLGFGNPDIPSPATAVTKLSEAAENDRNQGIRPVGVYPSFEKRLQICISANGVFHWIRKAK

Secondary structure (DSSP, 8-state):
---TTTTTPPP-HHHHHHHHHHHHHHTT------SS---SSPPPHHHHHHHHHHHS-GGGTSPPPTT--HHHHHHHHHHHHTTTHHHHHHTT-

Radius of gyration: 20.44 Å; chains: 1; bounding box: 40×47×50 Å

pLDDT: mean 76.23, std 14.73, range [34.41, 92.75]

Foldseek 3Di:
DDDVVVVPDPPPVVVVVVVVQVVCVVVVDDDDDPDPPDDPDDDDPVVVVVVVVLVPDPVNVDDDDPPDDPVVVVVVVVCVVVVNVVVVVVVVD